Protein AF-A0A3D3CPV2-F1 (afdb_monomer_lite)

Sequence (46 aa):
VGYPLCPLDAYDEAKKASVFILNARGGEGVVRELLSYIETTKKEEV

Foldseek 3Di:
DVAQEEEPPDDVVSVVVHPYYHPHDVPRCRVVSVVVVVVVVVVVVD

Secondary structure (DSSP, 8-state):
--S-EE-TTS-HHHHHT-SEE-SSPTTTTHHHHHHHHHHHHHHHT-

Radius of gyration: 11.61 Å; chains: 1; bounding box: 30×21×24 Å

Structure (mmCIF, N/CA/C/O backbone):
data_AF-A0A3D3CPV2-F1
#
_entry.id   AF-A0A3D3CPV2-F1
#
loop_
_atom_site.group_PDB
_atom_site.id
_atom_site.type_symbol
_atom_site.label_atom_id
_atom_site.label_alt_id
_atom_site.label_comp_id
_atom_site.label_asym_id
_atom_site.label_entity_id
_atom_site.label_seq_id
_atom_site.pdbx_PDB_ins_code
_atom_site.Cartn_x
_atom_site.Cartn_y
_atom_site.Cartn_z
_atom_site.occupancy
_atom_site.B_iso_or_equiv
_atom_site.auth_seq_id
_atom_site.auth_comp_id
_atom_site.auth_asym_id
_atom_site.auth_atom_id
_atom_site.pdbx_PDB_model_num
ATOM 1 N N . VAL A 1 1 ? -2.586 -13.699 2.975 1.00 68.75 1 VAL A N 1
ATOM 2 C CA . VAL A 1 1 ? -3.136 -12.543 3.731 1.00 68.75 1 VAL A CA 1
ATOM 3 C C . VAL A 1 1 ? -4.612 -12.381 3.388 1.00 68.75 1 VAL A C 1
ATOM 5 O O . VAL A 1 1 ? -4.992 -12.846 2.323 1.00 68.75 1 VAL A O 1
ATOM 8 N N . GLY A 1 2 ? -5.431 -11.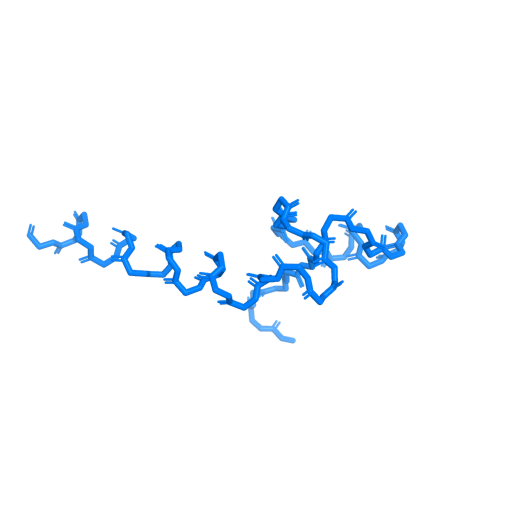788 4.264 1.00 90.19 2 GLY A N 1
ATOM 9 C CA . GLY A 1 2 ? -6.889 -11.683 4.060 1.00 90.19 2 GLY A CA 1
ATOM 10 C C . GLY A 1 2 ? -7.351 -10.497 3.201 1.00 90.19 2 GLY A C 1
ATOM 11 O O . GLY A 1 2 ? -8.366 -10.601 2.529 1.00 90.19 2 GLY A O 1
ATOM 12 N N . TYR A 1 3 ? -6.594 -9.397 3.185 1.00 92.75 3 TYR A N 1
ATOM 13 C CA . TYR A 1 3 ? -6.880 -8.214 2.369 1.00 92.75 3 TYR A CA 1
ATOM 14 C C . TYR A 1 3 ? -5.549 -7.592 1.914 1.00 92.75 3 TYR A C 1
ATOM 16 O O . TYR A 1 3 ? -4.949 -6.813 2.659 1.00 92.75 3 TYR A O 1
ATOM 24 N N . PRO A 1 4 ? -4.984 -8.034 0.774 1.00 95.56 4 PRO A N 1
ATOM 25 C CA . PRO A 1 4 ? -3.675 -7.574 0.330 1.00 95.56 4 PRO A CA 1
ATOM 26 C C . PRO A 1 4 ? -3.750 -6.130 -0.167 1.00 95.56 4 PRO A C 1
ATOM 28 O O . PRO A 1 4 ? -4.606 -5.780 -0.978 1.00 95.56 4 PRO A O 1
ATOM 31 N N . LEU A 1 5 ? -2.810 -5.311 0.289 1.00 96.19 5 LEU A N 1
ATOM 32 C CA . LEU A 1 5 ? -2.672 -3.908 -0.084 1.00 96.19 5 LEU A CA 1
ATOM 33 C C . LEU A 1 5 ? -1.200 -3.557 -0.287 1.00 96.19 5 LEU A C 1
ATOM 35 O O . LEU A 1 5 ? -0.324 -4.225 0.267 1.00 96.19 5 LEU A O 1
ATOM 39 N N . CYS A 1 6 ? -0.919 -2.522 -1.074 1.00 97.56 6 CYS A N 1
ATOM 40 C CA . CYS A 1 6 ? 0.451 -2.080 -1.322 1.00 97.56 6 CYS A CA 1
ATOM 41 C C . CYS A 1 6 ? 0.553 -0.552 -1.476 1.00 97.56 6 CYS A C 1
ATOM 43 O O . CYS A 1 6 ? -0.445 0.094 -1.797 1.00 97.56 6 CYS A O 1
ATOM 45 N N . PRO A 1 7 ? 1.742 0.039 -1.256 1.00 98.00 7 PRO A N 1
ATOM 46 C CA . PRO A 1 7 ? 1.987 1.451 -1.544 1.00 98.00 7 PRO A CA 1
ATOM 47 C C . PRO A 1 7 ? 2.018 1.743 -3.049 1.00 98.00 7 PRO A C 1
ATOM 49 O O . PRO A 1 7 ? 2.173 0.837 -3.875 1.00 98.00 7 PRO A O 1
ATOM 52 N N . LEU A 1 8 ? 1.930 3.028 -3.394 1.00 98.31 8 LEU A N 1
ATOM 53 C CA . LEU A 1 8 ? 1.874 3.506 -4.777 1.00 98.31 8 LEU A CA 1
ATOM 54 C C . LEU A 1 8 ? 3.110 3.127 -5.605 1.00 98.31 8 LEU A C 1
ATOM 56 O O . LEU A 1 8 ? 3.014 2.879 -6.808 1.00 98.31 8 LEU A O 1
ATOM 60 N N . ASP A 1 9 ? 4.281 3.079 -4.977 1.00 98.31 9 ASP A N 1
ATOM 61 C CA . ASP A 1 9 ? 5.560 2.773 -5.619 1.00 98.31 9 ASP A CA 1
ATOM 62 C C . ASP A 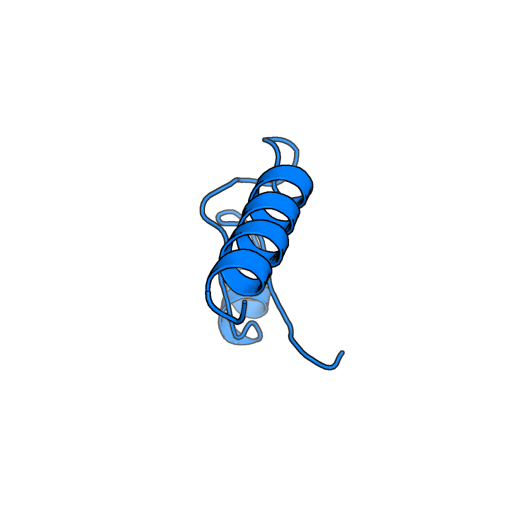1 9 ? 6.009 1.320 -5.431 1.00 98.31 9 ASP A C 1
ATOM 64 O O . ASP A 1 9 ? 7.167 0.985 -5.676 1.00 98.31 9 ASP A O 1
ATOM 68 N N . ALA A 1 10 ? 5.082 0.435 -5.054 1.00 98.25 10 ALA A N 1
ATOM 69 C CA . ALA A 1 10 ? 5.324 -0.997 -5.091 1.00 98.25 10 ALA A CA 1
ATOM 70 C C . ALA A 1 10 ? 5.639 -1.482 -6.519 1.00 98.25 10 ALA A C 1
ATOM 72 O O . ALA A 1 10 ? 5.177 -0.911 -7.513 1.00 98.25 10 ALA A O 1
ATOM 73 N N . TYR A 1 11 ? 6.395 -2.577 -6.597 1.00 98.25 11 TYR A N 1
ATOM 74 C CA . TYR A 1 11 ? 6.681 -3.282 -7.845 1.00 98.25 11 TYR A CA 1
ATOM 75 C C . TYR A 1 11 ? 5.383 -3.756 -8.519 1.00 98.25 11 TYR A C 1
ATOM 77 O O . TYR A 1 11 ? 4.407 -4.078 -7.835 1.00 98.25 11 TYR A O 1
ATOM 85 N N . ASP A 1 12 ? 5.353 -3.800 -9.848 1.00 98.19 12 ASP A N 1
ATOM 86 C CA . ASP A 1 12 ? 4.107 -3.985 -10.604 1.00 98.19 12 ASP A CA 1
ATOM 87 C C . ASP A 1 12 ? 3.417 -5.320 -10.301 1.00 98.19 12 ASP A C 1
ATOM 89 O O . ASP A 1 12 ? 2.192 -5.405 -10.231 1.00 98.19 12 ASP A O 1
ATOM 93 N N . GLU A 1 13 ? 4.189 -6.366 -10.048 1.00 98.25 13 GLU A N 1
ATOM 94 C CA . GLU A 1 13 ? 3.710 -7.684 -9.656 1.00 98.25 13 GLU A CA 1
ATOM 95 C C . GLU A 1 13 ? 3.003 -7.637 -8.297 1.00 98.25 13 GLU A C 1
ATOM 97 O O . GLU A 1 13 ? 1.981 -8.297 -8.111 1.00 98.25 13 GLU A O 1
ATOM 102 N N . ALA A 1 14 ? 3.489 -6.811 -7.366 1.00 97.19 14 ALA A N 1
ATOM 103 C CA . ALA A 1 14 ? 2.839 -6.609 -6.075 1.00 97.19 14 ALA A CA 1
ATOM 104 C C . ALA A 1 14 ? 1.532 -5.813 -6.219 1.00 97.19 14 ALA A C 1
ATOM 106 O O . ALA A 1 14 ? 0.552 -6.143 -5.554 1.00 97.19 14 ALA A O 1
ATOM 107 N N . LYS A 1 15 ? 1.489 -4.827 -7.127 1.00 97.94 15 LYS A N 1
ATOM 108 C CA . LYS A 1 15 ? 0.259 -4.087 -7.466 1.00 97.94 15 LYS A CA 1
ATOM 109 C C . LYS A 1 15 ? -0.804 -4.984 -8.093 1.00 97.94 15 LYS A C 1
ATOM 111 O O . LYS A 1 15 ? -1.977 -4.858 -7.776 1.00 97.94 15 LYS A O 1
ATOM 116 N N . LYS A 1 16 ? -0.409 -5.915 -8.965 1.00 97.94 16 LYS A N 1
ATOM 117 C CA . LYS A 1 16 ? -1.336 -6.879 -9.587 1.00 97.94 16 LYS A CA 1
ATOM 118 C C . LYS A 1 16 ? -1.925 -7.868 -8.580 1.00 97.94 16 LYS A C 1
ATOM 120 O O . LYS A 1 16 ? -3.021 -8.372 -8.795 1.00 97.94 16 LYS A O 1
ATOM 125 N N . ALA A 1 17 ? -1.188 -8.168 -7.513 1.00 97.00 17 ALA A N 1
ATOM 126 C CA . ALA A 1 17 ? -1.616 -9.083 -6.460 1.00 97.00 17 ALA A CA 1
ATOM 127 C C . ALA A 1 17 ? -2.404 -8.396 -5.327 1.00 97.00 17 ALA A C 1
ATOM 129 O O . ALA A 1 17 ? -2.905 -9.091 -4.438 1.00 97.00 17 ALA A O 1
ATOM 130 N N . SER A 1 18 ? -2.495 -7.062 -5.313 1.00 96.75 18 SER A N 1
ATOM 131 C CA . SER A 1 18 ? -3.189 -6.309 -4.269 1.00 96.75 18 SER A CA 1
ATOM 132 C C . SER A 1 18 ? -4.632 -5.981 -4.657 1.00 96.75 18 SER A C 1
ATOM 134 O O . SER A 1 18 ? -4.968 -5.766 -5.817 1.00 96.75 18 SER A O 1
ATOM 136 N N . VAL A 1 19 ? -5.508 -5.960 -3.653 1.00 96.44 19 VAL A N 1
ATOM 137 C CA . VAL A 1 19 ? -6.911 -5.540 -3.794 1.00 96.44 19 VAL A CA 1
ATOM 138 C C . VAL A 1 19 ? -7.026 -4.020 -3.688 1.00 96.44 19 VAL A C 1
ATOM 140 O O . VAL A 1 19 ? -7.950 -3.425 -4.235 1.00 96.44 19 VAL A O 1
ATOM 143 N N . PHE A 1 20 ? -6.080 -3.381 -2.999 1.00 95.12 20 PHE A N 1
ATOM 144 C CA . PHE A 1 20 ? -6.073 -1.940 -2.808 1.00 95.12 20 PHE A CA 1
ATOM 145 C C . PHE A 1 20 ? -4.655 -1.377 -2.900 1.00 95.12 20 PHE A C 1
ATOM 147 O O . PHE A 1 20 ? -3.727 -1.870 -2.254 1.00 95.12 20 PHE A O 1
ATOM 154 N N . ILE A 1 21 ? -4.494 -0.323 -3.693 1.00 97.56 21 ILE A N 1
ATOM 155 C CA . ILE A 1 21 ? -3.238 0.413 -3.825 1.00 97.56 21 ILE A CA 1
ATOM 156 C C . ILE A 1 21 ? -3.427 1.748 -3.110 1.00 97.56 21 ILE A C 1
ATOM 158 O O . ILE A 1 21 ? -4.323 2.514 -3.454 1.00 97.56 21 ILE A O 1
ATOM 162 N N . LEU A 1 22 ? -2.601 1.999 -2.097 1.00 97.06 22 LEU A N 1
ATOM 163 C CA . LEU A 1 22 ? -2.571 3.260 -1.355 1.00 97.06 22 LEU A CA 1
ATOM 164 C C . LEU A 1 22 ? -1.931 4.366 -2.202 1.00 97.06 22 LEU A C 1
ATOM 166 O O . LEU A 1 22 ? -1.125 4.084 -3.090 1.00 97.06 22 LEU A O 1
ATOM 170 N N . ASN A 1 23 ? -2.249 5.625 -1.903 1.00 97.50 23 ASN A N 1
ATOM 171 C CA . ASN A 1 23 ? -1.687 6.768 -2.625 1.00 97.50 23 ASN A CA 1
ATOM 172 C C . ASN A 1 23 ? -0.275 7.118 -2.140 1.00 97.50 23 ASN A C 1
ATOM 174 O O . ASN A 1 23 ? 0.529 7.653 -2.902 1.00 97.50 23 ASN A O 1
ATOM 178 N N . ALA A 1 24 ? 0.048 6.822 -0.882 1.00 97.81 24 ALA A N 1
ATOM 179 C CA . ALA A 1 24 ? 1.362 7.074 -0.320 1.00 97.81 24 ALA A CA 1
ATOM 180 C C . ALA A 1 24 ? 2.409 6.084 -0.846 1.00 97.81 24 ALA A C 1
ATOM 182 O O . ALA A 1 24 ? 2.172 4.880 -1.008 1.00 97.81 24 ALA A O 1
ATOM 183 N N . ARG A 1 25 ? 3.616 6.609 -1.049 1.00 98.12 25 ARG A N 1
ATOM 184 C CA . ARG A 1 25 ? 4.823 5.837 -1.348 1.00 98.12 25 ARG A CA 1
ATOM 185 C C . ARG A 1 25 ? 5.437 5.252 -0.082 1.00 98.12 25 ARG A C 1
ATOM 187 O O . ARG A 1 25 ? 5.220 5.762 1.021 1.00 98.12 25 ARG A O 1
ATOM 194 N N . GLY A 1 26 ? 6.232 4.195 -0.229 1.00 96.94 26 GLY A N 1
ATOM 195 C CA . GLY A 1 26 ? 6.980 3.581 0.868 1.00 96.94 26 GLY A CA 1
ATOM 196 C C . GLY A 1 26 ? 7.784 4.612 1.670 1.00 96.94 26 GLY A C 1
ATOM 197 O O . GLY A 1 26 ? 8.566 5.370 1.114 1.00 96.94 26 GLY A O 1
ATOM 198 N N . GLY A 1 27 ? 7.584 4.656 2.991 1.00 97.00 27 GLY A N 1
ATOM 199 C CA . GLY A 1 27 ? 8.249 5.625 3.877 1.00 97.00 27 GLY A CA 1
ATOM 200 C C . GLY A 1 27 ? 7.585 7.008 3.957 1.00 97.00 27 GLY A C 1
ATOM 201 O O . GLY A 1 27 ? 7.865 7.751 4.892 1.00 97.00 27 GLY A O 1
ATOM 202 N N . GLU A 1 28 ? 6.631 7.327 3.080 1.00 98.12 28 GLU A N 1
ATOM 203 C CA . GLU A 1 28 ? 5.943 8.630 3.036 1.00 98.12 28 GLU A CA 1
ATOM 204 C C . GLU A 1 28 ? 4.596 8.632 3.786 1.00 98.12 28 GLU A C 1
ATOM 206 O O . GLU A 1 28 ? 3.743 9.493 3.586 1.00 98.12 28 GLU A O 1
ATOM 211 N N . GLY A 1 29 ? 4.395 7.677 4.700 1.00 96.94 29 GLY A N 1
ATOM 212 C CA . GLY A 1 29 ? 3.193 7.612 5.540 1.00 96.94 29 GLY A CA 1
ATOM 213 C C . GLY A 1 29 ? 2.139 6.587 5.116 1.00 96.94 29 GLY A C 1
ATOM 214 O O . GLY A 1 29 ? 0.996 6.713 5.537 1.00 96.94 29 GLY A O 1
ATOM 215 N N . VAL A 1 30 ? 2.518 5.539 4.379 1.00 97.50 30 VAL A N 1
ATOM 216 C CA . VAL A 1 30 ? 1.653 4.398 3.989 1.00 97.50 30 VAL A CA 1
ATOM 217 C C . VAL A 1 30 ? 0.796 3.866 5.141 1.00 97.50 30 VAL A C 1
ATOM 219 O O . VAL A 1 30 ? -0.413 3.710 5.012 1.00 97.50 30 VAL A O 1
ATOM 222 N N . VAL A 1 31 ? 1.415 3.612 6.300 1.00 96.12 31 VAL A N 1
ATOM 223 C CA . VAL A 1 31 ? 0.706 3.079 7.477 1.00 96.12 31 VAL A CA 1
ATOM 224 C C . VAL A 1 31 ? -0.269 4.108 8.054 1.00 96.12 31 VAL A C 1
ATOM 226 O O . VAL A 1 31 ? -1.336 3.738 8.531 1.00 96.12 31 VAL A O 1
ATOM 229 N N . ARG A 1 32 ? 0.070 5.402 7.986 1.00 96.31 32 ARG A N 1
ATOM 230 C CA . ARG A 1 32 ? -0.801 6.483 8.461 1.00 96.31 32 ARG A CA 1
ATOM 231 C C . ARG A 1 32 ? -2.026 6.638 7.566 1.00 96.31 32 ARG A C 1
ATOM 233 O O . ARG A 1 32 ? -3.126 6.726 8.092 1.00 96.31 32 ARG A O 1
ATOM 240 N N . GLU A 1 33 ? -1.845 6.619 6.248 1.00 96.94 33 GLU A N 1
ATOM 241 C CA . GLU A 1 33 ? -2.957 6.621 5.290 1.00 96.94 33 GLU A CA 1
ATOM 242 C C . GLU A 1 33 ? -3.873 5.410 5.511 1.00 96.94 33 GLU A C 1
ATOM 244 O O . GLU A 1 33 ? -5.086 5.568 5.633 1.00 96.94 33 GLU A O 1
ATOM 249 N N . LEU A 1 34 ? -3.295 4.212 5.653 1.00 95.12 34 LEU A N 1
ATOM 250 C CA . LEU A 1 34 ? -4.055 3.000 5.953 1.00 95.12 34 LEU A CA 1
ATOM 251 C C . LEU A 1 34 ? -4.874 3.135 7.245 1.00 95.12 34 LEU A C 1
ATOM 253 O O . LEU A 1 34 ? -6.047 2.768 7.269 1.00 95.12 34 LEU A O 1
ATOM 257 N N . LEU A 1 35 ? -4.273 3.670 8.312 1.00 95.44 35 LEU A N 1
ATOM 258 C CA . LEU A 1 35 ? -4.973 3.892 9.575 1.00 95.44 35 LEU A CA 1
ATOM 259 C C . LEU A 1 35 ? -6.151 4.857 9.392 1.00 95.44 35 LEU A C 1
ATOM 261 O O . LEU A 1 35 ? -7.249 4.561 9.856 1.00 95.44 35 LEU A O 1
ATOM 265 N N . SER A 1 36 ? -5.956 5.958 8.661 1.00 94.31 36 SER A N 1
ATOM 266 C CA . SER A 1 36 ? -7.025 6.914 8.357 1.00 94.31 36 SER A CA 1
ATOM 267 C C . SER A 1 36 ? 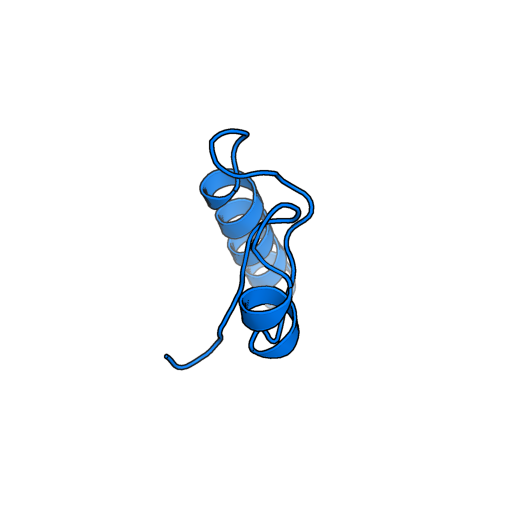-8.174 6.287 7.565 1.00 94.31 36 SER A C 1
ATOM 269 O O . SER A 1 36 ? -9.329 6.601 7.852 1.00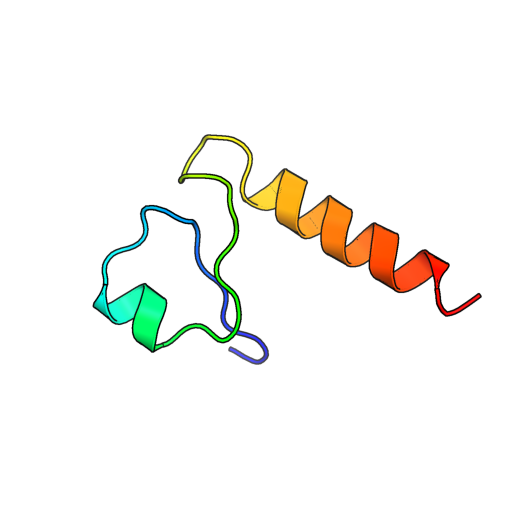 94.31 36 SER A O 1
ATOM 271 N N . TYR A 1 37 ? -7.898 5.375 6.626 1.00 91.06 37 TYR A N 1
ATOM 272 C CA . TYR A 1 37 ? -8.952 4.616 5.943 1.00 91.06 37 TYR A CA 1
ATOM 273 C C . TYR A 1 37 ? -9.752 3.763 6.928 1.00 91.06 37 TYR A C 1
ATOM 275 O O . TYR A 1 37 ? -10.974 3.862 6.969 1.00 91.06 37 TYR A O 1
ATOM 283 N N . ILE A 1 38 ? -9.067 2.988 7.774 1.00 92.06 38 ILE A N 1
ATOM 284 C CA . ILE A 1 38 ? -9.715 2.114 8.763 1.00 92.06 38 ILE A CA 1
ATOM 285 C C . ILE A 1 38 ? -10.567 2.927 9.750 1.00 92.06 38 ILE A C 1
ATOM 287 O O . ILE A 1 38 ? -11.674 2.523 10.100 1.00 92.06 38 ILE A O 1
ATOM 291 N N . GLU A 1 39 ? -10.068 4.070 10.218 1.00 92.25 39 GLU A N 1
ATOM 292 C CA . GLU A 1 39 ? -10.793 4.947 11.142 1.00 92.25 39 GLU A CA 1
ATOM 293 C C . GLU A 1 39 ? -11.992 5.637 10.488 1.00 92.25 39 GLU A C 1
ATOM 295 O O . GLU A 1 39 ? -13.026 5.799 11.135 1.00 92.25 39 GLU A O 1
ATOM 300 N N . THR A 1 40 ? -11.871 6.029 9.217 1.00 84.44 40 THR A N 1
ATOM 301 C CA . THR A 1 40 ? -12.976 6.628 8.455 1.00 84.44 40 THR A CA 1
ATOM 302 C C . THR A 1 40 ? -14.097 5.618 8.241 1.00 84.44 40 THR A C 1
ATOM 304 O O . THR A 1 40 ? -15.244 5.930 8.542 1.00 84.44 40 THR A O 1
ATOM 307 N N . THR A 1 41 ? -13.776 4.384 7.839 1.00 75.12 41 THR A N 1
ATOM 308 C CA . THR A 1 41 ? -14.780 3.325 7.646 1.00 75.12 41 THR A CA 1
ATOM 309 C C . THR A 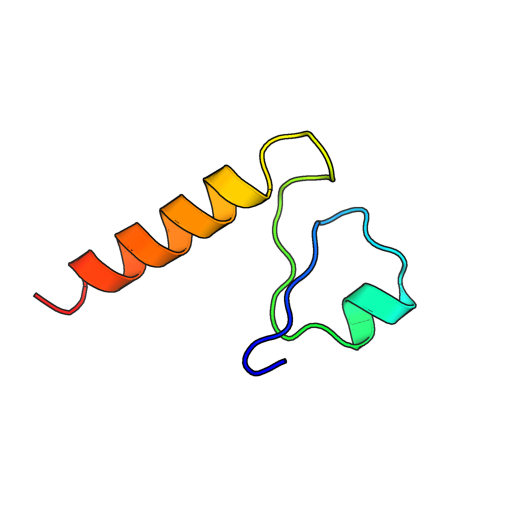1 41 ? -15.543 3.009 8.936 1.00 75.12 41 THR A C 1
ATOM 311 O O . THR A 1 41 ? -16.751 2.817 8.903 1.00 75.12 41 THR A O 1
ATOM 314 N N . LYS A 1 42 ? -14.885 3.049 10.104 1.00 69.50 42 LYS A N 1
ATOM 315 C CA . LYS A 1 42 ? -15.561 2.838 11.399 1.00 69.50 42 LYS A CA 1
ATOM 316 C C . LYS A 1 42 ? -16.579 3.921 11.761 1.00 69.50 42 LYS A C 1
ATOM 318 O O . LYS A 1 42 ? -17.444 3.662 12.588 1.00 69.50 42 LYS A O 1
ATOM 323 N N . LYS A 1 43 ? -16.460 5.135 11.214 1.00 64.56 43 LYS A N 1
ATOM 324 C CA . LYS A 1 43 ? -17.396 6.235 11.501 1.00 64.56 43 LYS A CA 1
ATOM 325 C C . LYS A 1 43 ? -18.681 6.160 10.681 1.00 64.56 43 LYS A C 1
ATOM 327 O O . LYS A 1 43 ? -19.647 6.801 11.063 1.00 64.56 43 LYS A O 1
ATOM 332 N N . GLU A 1 44 ? -18.692 5.412 9.581 1.00 59.81 44 GLU A N 1
ATOM 333 C CA . GLU A 1 44 ? -19.881 5.236 8.736 1.00 59.81 44 GLU A CA 1
ATOM 334 C C . GLU A 1 44 ? -20.804 4.112 9.243 1.00 59.81 44 GLU A C 1
ATOM 336 O O . GLU A 1 44 ? -21.957 4.031 8.830 1.00 59.81 44 GLU A O 1
ATOM 341 N N . GLU A 1 45 ? -20.320 3.272 10.164 1.00 56.88 45 GLU A N 1
ATOM 342 C CA . GLU A 1 45 ? -21.069 2.155 10.760 1.00 56.88 45 GLU A CA 1
ATOM 343 C C . GLU A 1 45 ? -21.701 2.483 12.136 1.00 56.88 45 GLU A C 1
ATOM 345 O O . GLU A 1 45 ? -22.209 1.575 12.797 1.00 56.88 45 GLU A O 1
ATOM 350 N N . VAL A 1 46 ? -21.674 3.753 12.579 1.00 47.69 46 VAL A N 1
ATOM 351 C CA . VAL A 1 46 ? -22.236 4.227 13.869 1.00 47.69 46 VAL A CA 1
ATOM 352 C C . VAL A 1 46 ? -23.355 5.239 13.662 1.00 47.69 46 VAL A C 1
ATOM 354 O O . VAL A 1 46 ? -23.128 6.224 12.926 1.00 47.69 46 VAL A O 1
#

pLDDT: mean 91.07, std 12.54, range [47.69, 98.31]

=== Feature glossary ===
Key to the feature types in this record:

— What the protein is —

Primary structure: the covalent order of the twenty standard amino acids along the backbone. Two proteins with the same sequence will (almost always) fold to the same structure; two with 30% identity often share a fold but not the details.

Database cross-references. InterPro integrates a dozen domain/family signature databases into unified entries with residue-range hits. GO terms attach function/process/location labels with evidence codes. CATH codes position the fold in a four-level structural taxonomy. Organism is the NCBI-taxonomy species name.

— Where its atoms are —

The mmCIF block holds the 3D Cartesian coordinates of each backbone atom (N, Cα, C, O) in ångström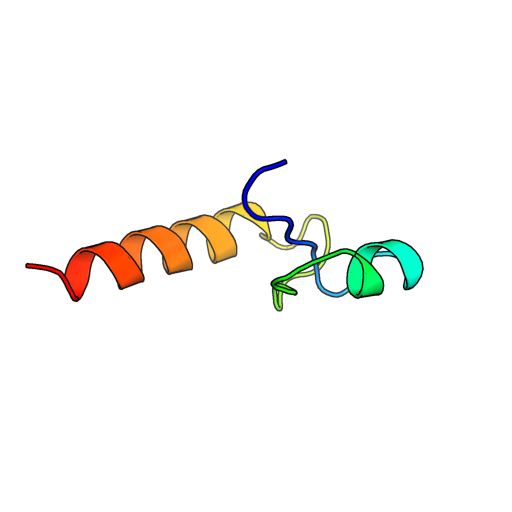s. mmCIF is the PDB's canonical archive format — a tagged-loop text representation of the atomic model.

Six rendered views show the 3D structure from the faces of a cube — i.e. along ±x, ±y, ±z. Rendering representation is drawn randomly per protein from cartoon (secondary-structure ribbons), sticks (backbone bonds), or molecular surface; coloring is either N→C rainbow (blue at the N-terminus through red at the C-terminus) or one color per chain.

— Local backbone conformation —

DSSP 8-state secondary structure assigns each residue one of H (α-helix), G (3₁₀-helix), I (π-helix), E (extended β-strand), B (isolated β-bridge), T (hydrogen-bonded turn), S (bend), or '-' (coil). The assignment is computed from backbone hydrogen-bond geometry via the Kabsch–Sander algorithm.

P-SEA three-state annotation labels each residue as helix, strand, or coil based purely on the geometry of the Cα trace. It serves as a fallback when the full backbone (and thus DSSP) is unavailable.

The φ/ψ torsion pair specifies the backbone conformation at each residue. φ rotates about the N–Cα bond, ψ about the Cα–C bond. Steric clashes forbid most of the (φ, ψ) plane — the allowed regions (α-helix basin, β-sheet basin, left-handed helix) are the Ramachandran-allowed regions.

— Global shape and packing —

The geometric summary reports three shape descriptors. Rg (radius of gyration) measures how spread out the Cα atoms are about their centre of mass; compact globular proteins have small Rg, elongated or unfolded ones large. Cα contacts (<8 Å, |i−j|>4) count long-range residue pairs in spatial proximity — high for tightly packed folds, near zero for rods or random coil. The bounding-box extents give the protein's footprint along x, y, z in Å.

Accessible surface area quantifies burial. A residue with SASA near zero is packed into the hydrophobic core; one with SASA >100 Å² sits on the surface. Computed here via the Shrake–Rupley numerical algorithm with a 1.4 Å probe.

Plot images: a contact map (which residues are close in 3D, as an N×N binary image), a Ramachandran scatter (backbone torsion angles, revealing secondary-structure composition at a glance), and — for AlphaFold structures — a PAE heatmap (pairwise prediction confidence).

— Structural neighborhood —

The Foldseek 3Di string encodes local tertiary geometry as a 20-letter alphabet — one character per residue — derived from the relative positions of nearby Cα atoms. Unlike the amino-acid sequence, 3Di is a direct function of the 3D structure, so two proteins with the same fold have similar 3Di strings even at low sequence identity.

Nearest PDB neighbors are the top structural matches found by Foldseek when searching this structure against the entire Protein Data Bank. Each hit reports a TM-score (0 to 1; >0.5 almost always implies the same fold) and an E-value. These are *structural* homologs — they may share no detectable sequence similarity.

— Confidence and disorder —

For AlphaFold models, the B-factor field carries pLDDT — the model's own estimate of local accuracy on a 0–100 scale. Regions with pLDDT<50 should be treated as essentially unmodeled; they often correspond to intrinsically disordered segments.

B-factor (Debye–Waller factor) reflects atomic displacement in the crystal lattice. It is an experimental observable (units Å²), not a prediction; low values mean the atom is pinned down, high values mean it moves or is heterogeneous across the crystal.

Predicted aligned error is AlphaFold's pairwise confidence. Unlike pLDDT (per-residue), PAE is per-residue-pair and captures whether two parts of the structure are correctly placed relative to each other. Units are ångströms of expected positional error.